Protein AF-A0A4W5JSW8-F1 (afdb_monomer_lite)

Sequence (97 aa):
FKCLSVALLGIDLLSALVTRLQDRFRNHVGTVLPSLIDRLGDSKDQVRDQDQILLLKIMEQAATPQYVWDRMLGGFKHKNNRTREGVCLCLISTLNM

Radius of gyration: 12.54 Å; chains: 1; bounding box: 27×30×27 Å

Secondary structure (DSSP, 8-state):
-HHHHHHHHHHHHHHHHHHHHGGGGHHHHHHHHHHHHHHTT-SSHHHHHHHHHHHHHHHHHTS-HHHHHHHHGGGGG-SSHHHHHHHHHHHHHHHT-

Structure (mmCIF, N/CA/C/O backbone):
data_AF-A0A4W5JSW8-F1
#
_entry.id   AF-A0A4W5JSW8-F1
#
loop_
_atom_site.group_PDB
_atom_site.id
_atom_site.type_symbol
_atom_site.label_atom_id
_atom_site.label_alt_id
_atom_site.label_comp_id
_atom_site.label_asym_id
_atom_site.label_entity_id
_atom_site.label_seq_id
_atom_site.pdbx_PDB_ins_code
_atom_site.Cartn_x
_atom_site.Cartn_y
_atom_site.Cartn_z
_atom_site.occupancy
_atom_site.B_iso_or_equiv
_atom_site.auth_seq_id
_atom_site.auth_comp_id
_atom_site.auth_asym_id
_atom_site.auth_atom_id
_atom_site.pdbx_PDB_model_num
ATOM 1 N N . PHE A 1 1 ? 9.252 17.193 -13.577 1.00 55.84 1 PHE A N 1
ATOM 2 C CA . PHE A 1 1 ? 8.820 18.015 -12.429 1.00 55.84 1 PHE A CA 1
ATOM 3 C C . PHE A 1 1 ? 7.301 18.050 -12.260 1.00 55.84 1 PHE A C 1
ATOM 5 O O . PHE A 1 1 ? 6.844 17.591 -11.228 1.00 55.84 1 PHE A O 1
ATOM 12 N N . LYS A 1 2 ? 6.498 18.449 -13.261 1.00 62.31 2 LYS A N 1
ATOM 13 C CA . LYS A 1 2 ? 5.026 18.578 -13.118 1.00 62.31 2 LYS A CA 1
ATOM 14 C C . LYS A 1 2 ? 4.273 17.288 -12.713 1.00 62.31 2 LYS A C 1
ATOM 16 O O . LYS A 1 2 ? 3.358 17.357 -11.909 1.00 62.31 2 LYS A O 1
ATOM 21 N N . CYS A 1 3 ? 4.686 16.116 -13.210 1.00 70.62 3 CYS A N 1
ATOM 22 C CA . CYS A 1 3 ? 4.040 14.830 -12.883 1.00 70.62 3 CYS A CA 1
ATOM 23 C C . CYS A 1 3 ? 4.325 14.344 -11.444 1.00 70.62 3 CYS A C 1
ATOM 25 O O . CYS A 1 3 ? 3.454 13.763 -10.808 1.00 70.62 3 CYS A O 1
ATOM 27 N N . LEU A 1 4 ? 5.516 14.644 -10.904 1.00 76.12 4 LEU A N 1
ATOM 28 C CA . LEU A 1 4 ? 5.889 14.279 -9.530 1.00 76.12 4 LEU A CA 1
ATOM 29 C C . LEU A 1 4 ? 4.978 14.979 -8.515 1.00 76.12 4 LEU A C 1
ATOM 31 O O . LEU A 1 4 ? 4.449 14.336 -7.619 1.00 76.12 4 LEU A O 1
ATOM 35 N N . SER A 1 5 ? 4.748 16.281 -8.702 1.00 78.31 5 SER A N 1
ATOM 36 C CA . SER A 1 5 ? 3.860 17.058 -7.836 1.00 78.31 5 SER A CA 1
ATOM 37 C C . SER A 1 5 ? 2.428 16.518 -7.845 1.00 78.31 5 SER A C 1
ATOM 39 O O . SER A 1 5 ? 1.811 16.437 -6.794 1.00 78.31 5 SER A O 1
ATOM 41 N N . VAL A 1 6 ? 1.910 16.099 -9.006 1.00 83.56 6 VAL A N 1
ATOM 42 C CA . VAL A 1 6 ? 0.557 15.522 -9.106 1.00 83.56 6 VAL A CA 1
ATOM 43 C C . VAL A 1 6 ? 0.464 14.178 -8.379 1.00 83.56 6 VAL A C 1
ATOM 45 O O . VAL A 1 6 ? -0.504 13.952 -7.659 1.00 83.56 6 VAL A O 1
ATOM 48 N N . ALA A 1 7 ? 1.465 13.304 -8.529 1.00 85.94 7 ALA A N 1
ATOM 49 C CA . ALA A 1 7 ? 1.487 12.012 -7.844 1.00 85.94 7 ALA A CA 1
ATOM 50 C C . ALA A 1 7 ? 1.508 12.174 -6.315 1.00 85.94 7 ALA A C 1
ATOM 52 O O . ALA A 1 7 ? 0.719 11.538 -5.621 1.00 85.94 7 ALA A O 1
ATOM 53 N N . LEU A 1 8 ? 2.360 13.068 -5.805 1.00 91.69 8 LEU A N 1
ATOM 54 C CA . LEU A 1 8 ? 2.466 13.332 -4.369 1.00 91.69 8 LEU A CA 1
ATOM 55 C C . LEU A 1 8 ? 1.185 13.954 -3.804 1.00 91.69 8 LEU A C 1
ATOM 57 O O . LEU A 1 8 ? 0.694 13.487 -2.785 1.00 91.69 8 LEU A O 1
ATOM 61 N N . LEU A 1 9 ? 0.571 14.906 -4.513 1.00 94.06 9 LEU A N 1
ATOM 62 C CA . LEU A 1 9 ? -0.723 15.470 -4.112 1.00 94.06 9 LEU A CA 1
ATOM 63 C C . LEU A 1 9 ? -1.827 14.404 -4.032 1.00 94.06 9 LEU A C 1
ATOM 65 O O . LEU A 1 9 ? -2.683 14.469 -3.152 1.00 94.06 9 LEU A O 1
ATOM 69 N N . GLY A 1 10 ? -1.816 13.422 -4.938 1.00 94.31 10 GLY A N 1
ATOM 70 C CA . GLY A 1 10 ? -2.743 12.291 -4.887 1.00 94.31 10 GLY A CA 1
ATOM 71 C C . GLY A 1 10 ? -2.553 11.429 -3.637 1.00 94.31 10 GLY A C 1
ATOM 72 O O . GLY A 1 10 ? -3.533 11.081 -2.978 1.00 94.31 10 GLY A O 1
ATOM 73 N N . ILE A 1 11 ? -1.299 11.130 -3.284 1.00 96.25 11 ILE A N 1
ATOM 74 C CA . ILE A 1 11 ? -0.947 10.386 -2.065 1.00 96.25 11 ILE A CA 1
ATOM 75 C C . ILE A 1 11 ? -1.348 11.181 -0.813 1.00 96.25 11 ILE A C 1
ATOM 77 O O . ILE A 1 11 ? -1.983 10.624 0.082 1.00 96.25 11 ILE A O 1
ATOM 81 N N . ASP A 1 12 ? -1.069 12.485 -0.770 1.00 96.25 12 ASP A N 1
ATOM 82 C CA . ASP A 1 12 ? -1.433 13.361 0.350 1.00 96.25 12 ASP A CA 1
ATOM 83 C C . ASP A 1 12 ? -2.952 13.437 0.549 1.00 96.25 12 ASP A C 1
ATOM 85 O O . ASP A 1 12 ? -3.445 13.368 1.679 1.00 96.25 12 ASP A O 1
ATOM 89 N N . LEU A 1 13 ? -3.719 13.519 -0.543 1.00 97.31 13 LEU A N 1
ATOM 90 C CA . LEU A 1 13 ? -5.179 13.507 -0.485 1.00 97.31 13 LEU A CA 1
ATOM 91 C C . LEU A 1 13 ? -5.706 12.173 0.057 1.00 97.31 13 LEU A C 1
ATOM 93 O O . LEU A 1 13 ? -6.570 12.174 0.935 1.00 97.31 13 LEU A O 1
ATOM 97 N N . LEU A 1 14 ? -5.188 11.041 -0.430 1.00 97.62 14 LEU A N 1
ATOM 98 C CA . LEU A 1 14 ? -5.557 9.724 0.095 1.00 97.62 14 LEU A CA 1
ATOM 99 C C . LEU A 1 14 ? -5.196 9.597 1.579 1.00 97.62 14 LEU A C 1
ATOM 101 O O . LEU A 1 14 ? -6.019 9.138 2.366 1.00 97.62 14 LEU A O 1
ATOM 105 N N . SER A 1 15 ? -4.020 10.077 1.981 1.00 97.94 15 SER A N 1
ATOM 106 C CA . SER A 1 15 ? -3.573 10.127 3.377 1.00 97.94 15 SER A CA 1
ATOM 107 C C . SER A 1 15 ? -4.532 10.936 4.254 1.00 97.94 15 SER A C 1
ATOM 109 O O . SER A 1 15 ? -4.934 10.479 5.327 1.00 97.94 15 SER A O 1
ATOM 111 N N . ALA A 1 16 ? -4.977 12.103 3.778 1.00 98.12 16 ALA A N 1
ATOM 112 C CA . ALA A 1 16 ? -5.976 12.913 4.465 1.00 98.12 16 ALA A CA 1
ATOM 113 C C . ALA A 1 16 ? -7.337 12.203 4.556 1.00 98.12 16 ALA A C 1
ATOM 115 O O . ALA A 1 16 ? -7.981 12.252 5.605 1.00 98.12 16 ALA A O 1
ATOM 116 N N . LEU A 1 17 ? -7.774 11.516 3.495 1.00 98.19 17 LEU A N 1
ATOM 117 C CA . LEU A 1 17 ? -9.021 10.745 3.490 1.00 98.19 17 LEU A CA 1
ATOM 118 C C . LEU A 1 17 ? -8.978 9.580 4.480 1.00 98.19 17 LEU A C 1
ATOM 120 O O . LEU A 1 17 ? -9.939 9.411 5.227 1.00 98.19 17 LEU A O 1
ATOM 124 N N . VAL A 1 18 ? -7.874 8.830 4.537 1.00 98.38 18 VAL A N 1
ATOM 125 C CA . VAL A 1 18 ? -7.659 7.768 5.534 1.00 98.38 18 VAL A CA 1
ATOM 126 C C . VAL A 1 18 ? -7.795 8.345 6.940 1.00 98.38 18 VAL A C 1
ATOM 128 O O . VAL A 1 18 ? -8.606 7.862 7.724 1.00 98.38 18 VAL A O 1
ATOM 131 N N . THR A 1 19 ? -7.111 9.456 7.228 1.00 98.06 19 THR A N 1
ATOM 132 C CA . THR A 1 19 ? -7.192 10.104 8.543 1.00 98.06 19 THR A CA 1
ATOM 133 C C . THR A 1 19 ? -8.597 10.636 8.866 1.00 98.06 19 THR A C 1
ATOM 135 O O . THR A 1 19 ? -9.015 10.606 10.020 1.00 98.06 19 THR A O 1
ATOM 138 N N . ARG A 1 20 ? -9.370 11.112 7.885 1.00 98.19 20 ARG A N 1
ATOM 139 C CA . ARG A 1 20 ? -10.720 11.662 8.125 1.00 98.19 20 ARG A CA 1
ATOM 140 C C . ARG A 1 20 ? -11.809 10.594 8.214 1.00 98.19 20 ARG A C 1
ATOM 142 O O . ARG A 1 20 ? -12.798 10.786 8.923 1.00 98.19 20 ARG A O 1
ATOM 149 N N . LEU A 1 21 ? -11.671 9.508 7.461 1.00 98.06 21 LEU A N 1
ATOM 150 C CA . LEU A 1 21 ? -12.677 8.453 7.365 1.00 98.06 21 LEU A CA 1
ATOM 151 C C . LEU A 1 21 ? -12.414 7.294 8.332 1.00 98.06 21 LEU A C 1
ATOM 153 O O . LEU A 1 21 ? -13.389 6.655 8.731 1.00 98.06 21 LEU A O 1
ATOM 157 N N . GLN A 1 22 ? -11.158 7.067 8.735 1.00 96.44 22 GLN A N 1
ATOM 158 C CA . GLN A 1 22 ? -10.743 5.975 9.626 1.00 96.44 22 GLN A CA 1
ATOM 159 C C . GLN A 1 22 ? -11.311 4.636 9.116 1.00 96.44 22 GLN A C 1
ATOM 161 O O . GLN A 1 22 ? -11.234 4.362 7.916 1.00 96.44 22 GLN A O 1
ATOM 166 N N . ASP A 1 23 ? -11.990 3.856 9.962 1.00 95.50 23 ASP A N 1
ATOM 167 C CA . ASP A 1 23 ? -12.640 2.587 9.601 1.00 95.50 23 ASP A CA 1
ATOM 168 C C . ASP A 1 23 ? -13.580 2.678 8.387 1.00 95.50 23 ASP A C 1
ATOM 170 O O . ASP A 1 23 ? -13.733 1.713 7.635 1.00 95.50 23 ASP A O 1
ATOM 174 N N . ARG A 1 24 ? -14.197 3.843 8.124 1.00 97.56 24 ARG A N 1
ATOM 175 C CA . ARG A 1 24 ? -15.062 4.023 6.940 1.00 97.56 24 ARG A CA 1
ATOM 176 C C . ARG A 1 24 ? -14.272 3.979 5.629 1.00 97.56 24 ARG A C 1
ATOM 178 O O . ARG A 1 24 ? -14.849 3.721 4.571 1.00 97.56 24 ARG A O 1
ATOM 185 N N . PHE A 1 25 ? -12.959 4.203 5.673 1.00 98.06 25 PHE A N 1
ATOM 186 C CA . PHE A 1 25 ? -12.089 4.063 4.509 1.00 98.06 25 PHE A CA 1
ATOM 187 C C . PHE A 1 25 ? -11.903 2.596 4.096 1.00 98.06 25 PHE A C 1
ATOM 189 O O . PHE A 1 25 ? -11.645 2.340 2.921 1.00 98.06 25 PHE A O 1
ATOM 196 N N . ARG A 1 26 ? -12.117 1.620 4.994 1.00 96.75 26 ARG A N 1
ATOM 197 C CA . ARG A 1 26 ? -11.948 0.177 4.723 1.00 96.75 26 ARG A CA 1
ATOM 198 C C . ARG A 1 26 ? -12.634 -0.298 3.439 1.00 96.75 26 ARG A C 1
ATOM 200 O O . ARG A 1 26 ? -12.081 -1.124 2.711 1.00 96.75 26 ARG A O 1
ATOM 207 N N . ASN A 1 27 ? -13.810 0.256 3.144 1.00 95.62 27 ASN A N 1
ATOM 208 C CA . ASN A 1 27 ? -14.608 -0.072 1.958 1.00 95.62 27 ASN A CA 1
ATOM 209 C C . ASN A 1 27 ? -13.941 0.352 0.637 1.00 95.62 27 ASN A C 1
ATOM 211 O O . ASN A 1 27 ? -14.253 -0.198 -0.413 1.00 95.62 27 ASN A O 1
ATOM 215 N N . HIS A 1 28 ? -13.007 1.30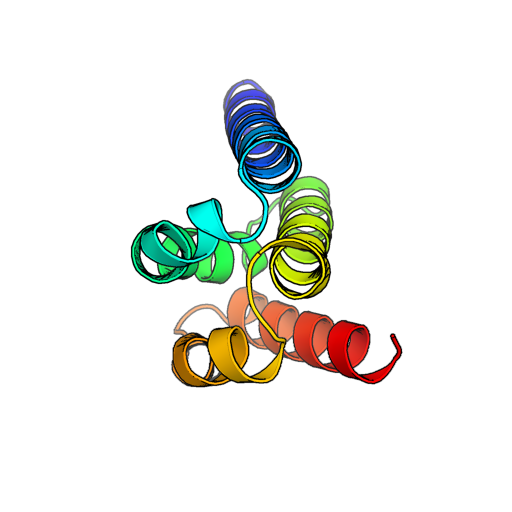2 0.688 1.00 96.56 28 HIS A N 1
ATOM 216 C CA . HIS A 1 28 ? -12.294 1.846 -0.467 1.00 96.56 28 HIS A CA 1
ATOM 217 C C . HIS A 1 28 ? -10.905 1.226 -0.653 1.00 96.56 28 HIS A C 1
ATOM 219 O O . HIS A 1 28 ? -10.310 1.390 -1.718 1.00 96.56 28 HIS A O 1
ATOM 225 N N . VAL A 1 29 ? -10.399 0.485 0.344 1.00 96.75 29 VAL A N 1
ATOM 226 C CA . VAL A 1 29 ? -9.061 -0.131 0.309 1.00 96.75 29 VAL A CA 1
ATOM 227 C C . VAL A 1 29 ? -8.886 -0.979 -0.947 1.00 96.75 29 VAL A C 1
ATOM 229 O O . VAL A 1 29 ? -7.919 -0.788 -1.670 1.00 96.75 29 VAL A O 1
ATOM 232 N N . GLY A 1 30 ? -9.845 -1.855 -1.267 1.00 95.38 30 GLY A N 1
ATOM 233 C CA . GLY A 1 30 ? -9.757 -2.717 -2.452 1.00 95.38 30 GLY A CA 1
ATOM 234 C C . GLY A 1 30 ? -9.642 -1.952 -3.777 1.00 95.38 30 GLY A C 1
ATOM 235 O O . GLY A 1 30 ? -9.013 -2.445 -4.707 1.00 95.38 30 GLY A O 1
ATOM 236 N N . THR A 1 31 ? -10.196 -0.740 -3.846 1.00 96.00 31 THR A N 1
ATOM 237 C CA . THR A 1 31 ? -10.163 0.109 -5.043 1.00 96.00 31 THR A CA 1
ATOM 238 C C . THR A 1 31 ? -8.818 0.805 -5.214 1.00 96.00 31 THR A C 1
ATOM 240 O O . THR A 1 31 ? -8.323 0.911 -6.332 1.00 96.00 31 THR A O 1
ATOM 243 N N . VAL A 1 32 ? -8.217 1.288 -4.123 1.00 96.81 32 VAL A N 1
ATOM 244 C CA . VAL A 1 32 ? -6.964 2.061 -4.187 1.00 96.81 32 VAL A CA 1
ATOM 245 C C . VAL A 1 32 ? -5.721 1.173 -4.194 1.00 96.81 32 VAL A C 1
ATOM 247 O O . VAL A 1 32 ? -4.696 1.551 -4.757 1.00 96.81 32 VAL A O 1
ATOM 250 N N . LEU A 1 33 ? -5.808 -0.021 -3.603 1.00 96.62 33 LEU A N 1
ATOM 251 C CA . LEU A 1 33 ? -4.656 -0.880 -3.343 1.00 96.62 33 LEU A CA 1
ATOM 252 C C . LEU A 1 33 ? -3.849 -1.270 -4.593 1.00 96.62 33 LEU A C 1
ATOM 254 O O . LEU A 1 33 ? -2.624 -1.203 -4.510 1.00 96.62 33 LEU A O 1
ATOM 258 N N . PRO A 1 34 ? -4.451 -1.617 -5.753 1.00 96.75 34 PRO A N 1
ATOM 259 C CA . PRO A 1 34 ? -3.671 -1.932 -6.952 1.00 96.75 34 PRO A CA 1
ATOM 260 C C . PRO A 1 34 ? -2.774 -0.770 -7.394 1.00 96.75 34 PRO A C 1
ATOM 262 O O . PRO A 1 34 ? -1.616 -0.978 -7.748 1.00 96.75 34 PRO A O 1
ATOM 265 N N . SER A 1 35 ? -3.283 0.463 -7.316 1.00 96.50 35 SER A N 1
ATOM 266 C CA . SER A 1 35 ? -2.518 1.655 -7.684 1.00 96.50 35 SER A CA 1
ATOM 267 C C . SER A 1 35 ? -1.382 1.943 -6.704 1.00 96.50 35 SER A C 1
ATOM 269 O O . SER A 1 35 ? -0.301 2.313 -7.155 1.00 96.50 35 SER A O 1
ATOM 271 N N . LEU A 1 36 ? -1.595 1.736 -5.400 1.00 97.81 36 LEU A N 1
ATOM 272 C CA . LEU A 1 36 ? -0.535 1.866 -4.391 1.00 97.81 36 LEU A CA 1
ATOM 273 C C . LEU A 1 36 ? 0.560 0.807 -4.620 1.00 97.81 36 LEU A C 1
ATOM 275 O O . LEU A 1 36 ? 1.734 1.133 -4.748 1.00 97.81 36 LEU A O 1
ATOM 279 N N . ILE A 1 37 ? 0.189 -0.459 -4.855 1.00 98.06 37 ILE A N 1
ATOM 280 C CA . ILE A 1 37 ? 1.163 -1.513 -5.203 1.00 98.06 37 ILE A CA 1
ATOM 281 C C . ILE A 1 37 ? 1.999 -1.113 -6.432 1.00 98.06 37 ILE A C 1
ATOM 283 O O . ILE A 1 37 ? 3.218 -1.284 -6.434 1.00 98.06 37 ILE A O 1
ATOM 287 N N . ASP A 1 38 ? 1.390 -0.535 -7.468 1.00 97.12 38 ASP A N 1
ATOM 288 C CA . ASP A 1 38 ? 2.139 -0.037 -8.626 1.00 97.12 38 ASP A CA 1
ATOM 289 C C . ASP A 1 38 ? 3.106 1.106 -8.264 1.00 97.12 38 ASP A C 1
ATOM 291 O O . ASP A 1 38 ? 4.203 1.187 -8.831 1.00 97.12 38 ASP A O 1
ATOM 295 N N . ARG A 1 39 ? 2.725 1.994 -7.335 1.00 97.56 39 ARG A N 1
ATOM 296 C CA . ARG A 1 39 ? 3.545 3.130 -6.876 1.00 97.56 39 ARG A CA 1
ATOM 297 C C . ARG A 1 39 ? 4.737 2.723 -6.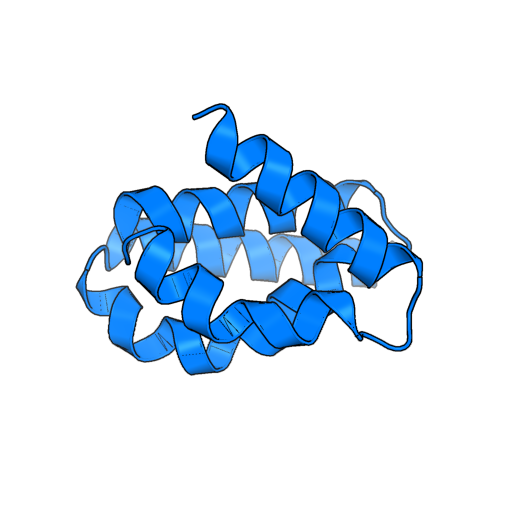018 1.00 97.56 39 ARG A C 1
ATOM 299 O O . ARG A 1 39 ? 5.766 3.388 -6.124 1.00 97.56 39 ARG A O 1
ATOM 306 N N . LEU A 1 40 ? 4.701 1.582 -5.331 1.00 97.94 40 LEU A N 1
ATOM 307 C CA . LEU A 1 40 ? 5.897 0.991 -4.709 1.00 97.94 40 LEU A CA 1
ATOM 308 C C . LEU A 1 40 ? 7.036 0.729 -5.711 1.00 97.94 40 LEU A C 1
ATOM 310 O O . LEU A 1 40 ? 8.190 0.595 -5.318 1.00 97.94 40 LEU A O 1
ATOM 314 N N . GLY A 1 41 ? 6.738 0.653 -7.012 1.00 97.25 41 GLY A N 1
ATOM 315 C CA . GLY A 1 41 ? 7.732 0.514 -8.076 1.00 97.25 41 GLY A CA 1
ATOM 316 C C . GLY A 1 41 ? 8.033 1.792 -8.860 1.00 97.25 41 GLY A C 1
ATOM 317 O O . GLY A 1 41 ? 8.644 1.681 -9.930 1.00 97.25 41 GLY A O 1
ATOM 318 N N . ASP A 1 42 ? 7.586 2.967 -8.396 1.00 97.31 42 ASP A N 1
ATOM 319 C CA . ASP A 1 42 ? 7.763 4.238 -9.108 1.00 97.31 42 ASP A CA 1
ATOM 320 C C . ASP A 1 42 ? 9.252 4.585 -9.288 1.00 97.31 42 ASP A C 1
ATOM 322 O O . ASP A 1 42 ? 10.109 4.286 -8.457 1.00 97.31 42 ASP A O 1
ATOM 326 N N . SER A 1 43 ? 9.580 5.243 -10.397 1.00 94.81 43 SER A N 1
ATOM 327 C CA . SER A 1 43 ? 10.935 5.719 -10.700 1.00 94.81 43 SER A CA 1
ATOM 328 C C . SER A 1 43 ? 11.452 6.794 -9.738 1.00 94.81 43 SER A C 1
ATOM 330 O O . SER A 1 43 ? 12.646 7.087 -9.741 1.00 94.81 43 SER A O 1
ATOM 332 N N . LYS A 1 44 ? 10.562 7.418 -8.962 1.00 94.56 44 LYS A N 1
ATOM 333 C CA . LYS A 1 44 ? 10.878 8.492 -8.022 1.00 94.56 44 LYS A CA 1
ATOM 334 C C . LYS A 1 44 ? 10.827 7.968 -6.595 1.00 94.56 44 LYS A C 1
ATOM 336 O O . LYS A 1 44 ? 9.764 7.587 -6.122 1.00 94.56 44 LYS A O 1
ATOM 341 N N . ASP A 1 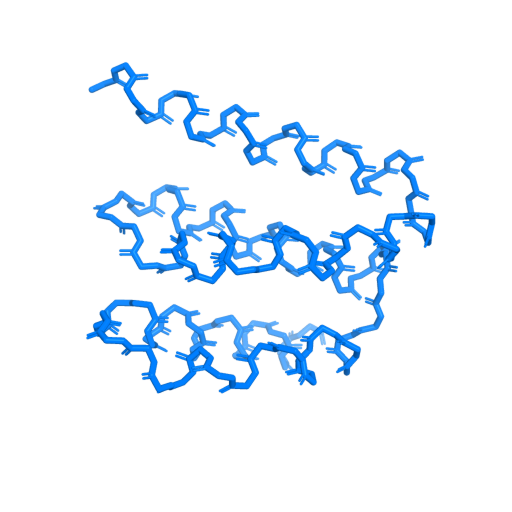45 ? 11.964 8.018 -5.914 1.00 94.94 45 ASP A N 1
ATOM 342 C CA . ASP A 1 45 ? 12.137 7.522 -4.543 1.00 94.94 45 ASP A CA 1
ATOM 343 C C . ASP A 1 45 ? 11.119 8.154 -3.593 1.00 94.94 45 ASP A C 1
ATOM 345 O O . ASP A 1 45 ? 10.371 7.447 -2.931 1.00 94.94 45 ASP A O 1
ATOM 349 N N . GLN A 1 46 ? 10.948 9.474 -3.691 1.00 95.62 46 GLN A N 1
ATOM 350 C CA . GLN A 1 46 ? 9.961 10.217 -2.910 1.00 95.62 46 GLN A CA 1
ATOM 351 C C . GLN A 1 46 ? 8.520 9.697 -3.071 1.00 95.62 46 GLN A C 1
ATOM 353 O O . GLN A 1 46 ? 7.750 9.748 -2.118 1.00 95.62 46 GLN A O 1
ATOM 358 N N . VAL A 1 47 ? 8.133 9.210 -4.258 1.00 96.75 47 VAL A N 1
ATOM 359 C CA . VAL A 1 47 ? 6.796 8.625 -4.462 1.00 96.75 47 VAL A CA 1
ATOM 360 C C . VAL A 1 47 ? 6.703 7.277 -3.758 1.00 96.75 47 VAL A C 1
ATOM 362 O O . VAL A 1 47 ? 5.708 7.029 -3.089 1.00 96.75 47 VAL A O 1
ATOM 365 N N . ARG A 1 48 ? 7.739 6.436 -3.863 1.00 97.00 48 ARG A N 1
ATOM 366 C CA . ARG A 1 48 ? 7.776 5.118 -3.212 1.00 97.00 48 ARG A CA 1
ATOM 367 C C . ARG A 1 48 ? 7.725 5.236 -1.689 1.00 97.00 48 ARG A C 1
ATOM 369 O O . ARG A 1 48 ? 6.964 4.516 -1.052 1.00 97.00 48 ARG A O 1
ATOM 376 N N . ASP A 1 49 ? 8.492 6.166 -1.127 1.00 97.00 49 ASP A N 1
ATOM 377 C CA . ASP A 1 49 ? 8.578 6.365 0.321 1.00 97.00 49 ASP A CA 1
ATOM 378 C C . ASP A 1 49 ? 7.238 6.854 0.891 1.00 97.00 49 ASP A C 1
ATOM 380 O O . ASP A 1 49 ? 6.738 6.308 1.874 1.00 97.00 49 ASP A O 1
ATOM 384 N N . GLN A 1 50 ? 6.609 7.842 0.243 1.00 97.88 50 GLN A N 1
ATOM 385 C CA . GLN A 1 50 ? 5.305 8.356 0.678 1.00 97.88 50 GLN A CA 1
ATOM 386 C C . GLN A 1 50 ? 4.178 7.337 0.488 1.00 97.88 50 GLN A C 1
ATOM 388 O O . GLN A 1 50 ? 3.277 7.249 1.321 1.00 97.88 50 GLN A O 1
ATOM 393 N N . ASP A 1 51 ? 4.237 6.538 -0.576 1.00 97.94 51 ASP A N 1
ATOM 394 C CA . ASP A 1 51 ? 3.278 5.464 -0.819 1.00 97.94 51 ASP A CA 1
ATOM 395 C C . ASP A 1 51 ? 3.371 4.359 0.248 1.00 97.94 51 ASP A C 1
ATOM 397 O O . ASP A 1 51 ? 2.349 3.942 0.797 1.00 97.94 51 ASP A O 1
ATOM 401 N N . GLN A 1 52 ? 4.588 3.956 0.641 1.00 98.25 52 GLN A N 1
ATOM 402 C CA . GLN A 1 52 ? 4.784 3.007 1.741 1.00 98.25 52 GLN A CA 1
ATOM 403 C C . GLN A 1 52 ? 4.252 3.563 3.071 1.00 98.25 52 GLN A C 1
ATOM 405 O O . GLN A 1 52 ? 3.552 2.852 3.792 1.00 98.25 52 GLN A O 1
ATOM 410 N N . ILE A 1 53 ? 4.519 4.836 3.380 1.00 98.25 53 ILE A N 1
ATOM 411 C CA . ILE A 1 53 ? 3.975 5.499 4.578 1.00 98.25 53 ILE A CA 1
ATOM 412 C C . ILE A 1 53 ? 2.439 5.483 4.560 1.00 98.25 53 ILE A C 1
ATOM 414 O O . ILE A 1 53 ? 1.809 5.200 5.582 1.00 98.25 53 ILE A O 1
ATOM 418 N N . LEU A 1 54 ? 1.818 5.750 3.408 1.00 98.50 54 LEU A N 1
ATOM 419 C CA . LEU A 1 54 ? 0.365 5.696 3.259 1.00 98.50 54 LEU A CA 1
ATOM 420 C C . LEU A 1 54 ? -0.184 4.278 3.472 1.00 98.50 54 LEU A C 1
ATOM 422 O O . LEU A 1 54 ? -1.191 4.121 4.163 1.00 98.50 54 LEU A O 1
ATOM 426 N N . LEU A 1 55 ? 0.464 3.249 2.922 1.00 98.31 55 LEU A N 1
ATOM 427 C CA . LEU A 1 55 ? 0.064 1.853 3.127 1.00 98.31 55 LEU A CA 1
ATOM 428 C C . LEU A 1 55 ? 0.083 1.470 4.611 1.00 98.31 55 LEU A C 1
ATOM 430 O O . LEU A 1 55 ? -0.900 0.918 5.104 1.00 98.31 55 LEU A O 1
ATOM 434 N N . LEU A 1 56 ? 1.146 1.827 5.336 1.00 98.31 56 LEU A N 1
ATOM 435 C CA . LEU A 1 56 ? 1.240 1.590 6.779 1.00 98.31 56 LEU A CA 1
ATOM 436 C C . LEU A 1 56 ? 0.158 2.361 7.549 1.00 98.31 56 LEU A C 1
ATOM 438 O O . LEU A 1 56 ? -0.495 1.798 8.422 1.00 98.31 56 LEU A O 1
ATOM 442 N N . LYS A 1 57 ? -0.124 3.612 7.168 1.00 98.19 57 LYS A N 1
ATOM 443 C CA . LYS A 1 57 ? -1.218 4.394 7.761 1.00 98.19 57 LYS A CA 1
ATOM 444 C C . LYS A 1 57 ? -2.588 3.746 7.536 1.00 98.19 57 LYS A C 1
ATOM 446 O O . LYS A 1 57 ? -3.423 3.754 8.436 1.00 98.19 57 LYS A O 1
ATOM 451 N N . ILE A 1 58 ? -2.850 3.193 6.349 1.00 98.25 58 ILE A N 1
ATOM 452 C CA . ILE A 1 58 ? -4.093 2.451 6.080 1.00 98.25 58 ILE A CA 1
ATOM 453 C C . ILE A 1 58 ? -4.202 1.253 7.031 1.00 98.25 58 ILE A C 1
ATOM 455 O O . ILE A 1 58 ? -5.286 1.015 7.567 1.00 98.25 58 ILE A O 1
ATOM 459 N N . MET A 1 59 ? -3.092 0.539 7.247 1.00 97.88 59 MET A N 1
ATOM 460 C CA . MET A 1 59 ? -3.017 -0.609 8.157 1.00 97.88 59 MET A CA 1
ATOM 461 C C . MET A 1 59 ? -3.224 -0.234 9.638 1.00 97.88 59 MET A C 1
ATOM 463 O O . MET A 1 59 ? -3.663 -1.056 10.439 1.00 97.88 59 MET A O 1
ATOM 467 N N . GLU A 1 60 ? -2.895 1.002 10.007 1.00 96.69 60 GLU A N 1
ATOM 468 C CA . GLU A 1 60 ? -3.049 1.523 11.366 1.00 96.69 60 GLU A CA 1
ATOM 469 C C . GLU A 1 60 ? -4.457 2.092 11.619 1.00 96.69 60 GLU A C 1
ATOM 471 O O . GLU A 1 60 ? -5.050 1.842 12.664 1.00 96.69 60 GLU A O 1
ATOM 476 N N . GLN A 1 61 ? -5.007 2.857 10.668 1.00 97.56 61 GLN A N 1
ATOM 477 C CA . GLN A 1 61 ? -6.174 3.727 10.905 1.00 97.56 61 GLN A CA 1
ATOM 478 C C . GLN A 1 61 ? -7.465 3.278 10.210 1.00 97.56 61 GLN A C 1
ATOM 480 O O . GLN A 1 61 ? -8.540 3.780 10.536 1.00 97.56 61 GLN A O 1
ATOM 485 N N . ALA A 1 62 ? -7.389 2.401 9.205 1.00 97.69 62 ALA A N 1
ATOM 486 C CA . ALA A 1 62 ? -8.545 2.072 8.364 1.00 97.69 62 ALA A CA 1
ATOM 487 C C . ALA A 1 62 ? -8.839 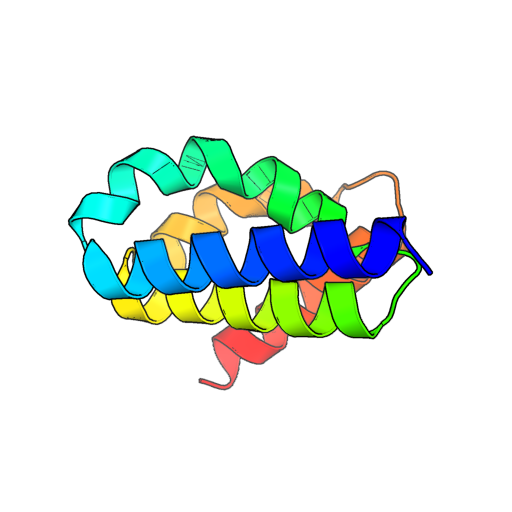0.575 8.244 1.00 97.69 62 ALA A C 1
ATOM 489 O O . ALA A 1 62 ? -9.991 0.188 8.043 1.00 97.69 62 ALA A O 1
ATOM 490 N N . ALA A 1 63 ? -7.825 -0.282 8.294 1.00 97.50 63 ALA A N 1
ATOM 491 C CA . ALA A 1 63 ? -7.990 -1.726 8.212 1.00 97.50 63 ALA A CA 1
ATOM 492 C C . ALA A 1 63 ? -6.800 -2.422 8.859 1.00 97.50 63 ALA A C 1
ATOM 494 O O . ALA A 1 63 ? -5.708 -1.900 8.790 1.00 97.50 63 ALA A O 1
ATOM 495 N N . THR A 1 64 ? -6.966 -3.619 9.416 1.00 96.94 64 THR A N 1
ATOM 496 C CA . THR A 1 64 ? -5.834 -4.334 10.025 1.00 96.94 64 THR A CA 1
ATOM 497 C C . THR A 1 64 ? -4.759 -4.705 8.991 1.00 96.94 64 THR A C 1
ATOM 499 O O . THR A 1 64 ? -5.098 -4.934 7.821 1.00 96.94 64 THR A O 1
ATOM 502 N N . PRO A 1 65 ? -3.485 -4.876 9.402 1.00 97.69 65 PRO A N 1
ATOM 503 C CA . PRO A 1 65 ? -2.431 -5.367 8.515 1.00 97.69 65 PRO A CA 1
ATOM 504 C C . PRO A 1 65 ? -2.830 -6.642 7.766 1.00 97.69 65 PRO A C 1
ATOM 506 O O . PRO A 1 65 ? -2.666 -6.712 6.551 1.00 97.69 65 PRO A O 1
ATOM 509 N N . GLN A 1 66 ? -3.449 -7.610 8.455 1.00 97.19 66 GLN A N 1
ATOM 510 C CA . GLN A 1 66 ? -3.933 -8.854 7.844 1.00 97.19 66 GLN A CA 1
ATOM 511 C C . GLN A 1 66 ? -4.906 -8.590 6.685 1.00 97.19 66 GLN A C 1
ATOM 513 O O . GLN A 1 66 ? -4.734 -9.133 5.598 1.00 97.19 66 GLN A O 1
ATOM 518 N N . TYR A 1 67 ? -5.895 -7.710 6.886 1.00 97.31 67 TYR A N 1
ATOM 519 C CA . TYR A 1 67 ? -6.890 -7.392 5.860 1.00 97.31 67 TYR A CA 1
ATOM 520 C C . TYR A 1 67 ? -6.252 -6.806 4.594 1.00 97.31 67 TYR A C 1
ATOM 522 O O . TYR A 1 67 ? -6.693 -7.098 3.477 1.00 97.31 67 TYR A O 1
ATOM 530 N N . VAL A 1 68 ? -5.237 -5.958 4.759 1.00 98.00 68 VAL A N 1
ATOM 531 C CA . VAL A 1 68 ? -4.516 -5.353 3.636 1.00 98.00 68 VAL A CA 1
ATOM 532 C C . VAL A 1 68 ? -3.626 -6.398 2.960 1.00 98.00 68 VAL A C 1
ATOM 534 O O . VAL A 1 68 ? -3.700 -6.562 1.740 1.00 98.00 68 VAL A O 1
ATOM 537 N N . TRP A 1 69 ? -2.856 -7.166 3.735 1.00 97.56 69 TRP A N 1
ATOM 538 C CA . TRP A 1 69 ? -1.934 -8.173 3.209 1.00 97.56 69 TRP A CA 1
ATOM 539 C C . TRP A 1 69 ? -2.628 -9.293 2.441 1.00 97.56 69 TRP A C 1
ATOM 541 O O . TRP A 1 69 ? -2.136 -9.641 1.369 1.00 97.56 69 TRP A O 1
ATOM 551 N N . ASP A 1 70 ? -3.810 -9.749 2.872 1.00 96.81 70 ASP A N 1
ATOM 552 C CA . ASP A 1 70 ? -4.638 -10.720 2.133 1.00 96.81 70 ASP A CA 1
ATOM 553 C C . ASP A 1 70 ? -4.895 -10.296 0.674 1.00 96.81 70 ASP A C 1
ATOM 555 O O . ASP A 1 70 ? -5.098 -11.131 -0.207 1.00 96.81 70 ASP A O 1
ATOM 559 N N . ARG A 1 71 ? -4.874 -8.985 0.404 1.00 96.44 71 ARG A N 1
ATOM 560 C CA . ARG A 1 71 ? -5.113 -8.388 -0.918 1.00 96.44 71 ARG A CA 1
ATOM 561 C C . ARG A 1 71 ? -3.827 -7.951 -1.624 1.00 96.44 71 ARG A C 1
ATOM 563 O O . ARG A 1 71 ? -3.847 -7.762 -2.837 1.00 96.44 71 ARG A O 1
ATOM 570 N N . MET A 1 72 ? -2.712 -7.812 -0.903 1.00 95.44 72 MET A N 1
ATOM 571 C CA . MET A 1 72 ? -1.413 -7.416 -1.466 1.00 95.44 72 MET A CA 1
ATOM 572 C C . MET A 1 72 ? -0.529 -8.595 -1.888 1.00 95.44 72 MET A C 1
ATOM 574 O O . MET A 1 72 ? 0.461 -8.364 -2.580 1.00 95.44 72 MET A O 1
ATOM 578 N N . LEU A 1 73 ? -0.868 -9.850 -1.548 1.00 94.44 73 LEU A N 1
ATOM 579 C CA . LEU A 1 73 ? -0.023 -11.023 -1.853 1.00 94.44 73 LEU A CA 1
ATOM 580 C C . LEU A 1 73 ? 0.367 -11.142 -3.339 1.00 94.44 73 LEU A C 1
ATOM 582 O O . LEU A 1 73 ? 1.465 -11.594 -3.664 1.00 94.44 73 LEU A O 1
ATOM 586 N N . GLY A 1 74 ? -0.500 -10.698 -4.256 1.00 94.56 74 GLY A N 1
ATOM 587 C CA . GLY A 1 74 ? -0.200 -10.662 -5.692 1.00 94.56 74 GLY A CA 1
ATOM 588 C C . GLY A 1 74 ? 0.995 -9.767 -6.058 1.00 94.56 74 GLY A C 1
ATOM 589 O O . GLY A 1 74 ? 1.669 -10.025 -7.056 1.00 94.56 74 GLY A O 1
ATOM 590 N N . GLY A 1 75 ? 1.312 -8.766 -5.230 1.00 96.88 75 GLY A N 1
ATOM 591 C CA . GLY A 1 75 ? 2.419 -7.828 -5.425 1.00 96.88 75 GLY A CA 1
ATOM 592 C C . GLY A 1 75 ? 3.796 -8.496 -5.482 1.00 96.88 75 GLY A C 1
ATOM 593 O O . GLY A 1 75 ? 4.649 -8.068 -6.259 1.00 96.88 75 GLY A O 1
ATOM 594 N N . PHE A 1 76 ? 3.995 -9.619 -4.779 1.00 97.81 76 PHE A N 1
ATOM 595 C CA . PHE A 1 76 ? 5.241 -10.399 -4.847 1.00 97.81 76 PHE A CA 1
ATOM 596 C C . PHE A 1 76 ? 5.508 -11.004 -6.232 1.00 97.81 76 PHE A C 1
ATOM 598 O O . PHE A 1 76 ? 6.643 -11.356 -6.544 1.00 97.81 76 PHE A O 1
ATOM 605 N N . LYS A 1 77 ? 4.483 -11.115 -7.085 1.00 97.62 77 LYS A N 1
ATOM 606 C CA . LYS A 1 77 ? 4.587 -11.642 -8.456 1.00 97.62 77 LYS A CA 1
ATOM 607 C C . LYS A 1 77 ? 4.492 -10.544 -9.520 1.00 97.62 77 LYS A C 1
ATOM 609 O O . LYS A 1 77 ? 4.314 -10.844 -10.698 1.00 97.62 77 LYS A O 1
ATOM 614 N N . HIS A 1 78 ? 4.603 -9.271 -9.134 1.00 98.19 78 HIS A N 1
ATOM 615 C CA . HIS A 1 78 ? 4.461 -8.157 -10.067 1.00 98.19 78 HIS A CA 1
ATOM 616 C C . HIS A 1 78 ? 5.565 -8.146 -11.137 1.00 98.19 78 HIS A C 1
ATOM 618 O O . HIS A 1 78 ? 6.719 -8.461 -10.850 1.00 98.19 78 HIS A O 1
ATOM 624 N N . LYS A 1 79 ? 5.251 -7.733 -12.373 1.00 97.31 79 LYS A N 1
ATOM 625 C CA . LYS A 1 79 ? 6.216 -7.712 -13.494 1.00 97.31 79 LYS A CA 1
ATOM 626 C C . LYS A 1 79 ? 7.406 -6.770 -13.264 1.00 97.31 79 LYS A C 1
ATOM 628 O O . LYS A 1 79 ? 8.513 -7.055 -13.708 1.00 97.31 79 LYS A O 1
ATOM 633 N N . ASN A 1 80 ? 7.192 -5.662 -12.554 1.00 97.62 80 ASN A N 1
ATOM 634 C CA . ASN A 1 80 ? 8.238 -4.686 -12.243 1.00 97.62 80 ASN A CA 1
ATOM 635 C C . ASN A 1 80 ? 9.037 -5.131 -11.008 1.00 97.62 80 ASN A C 1
ATOM 637 O O . ASN A 1 8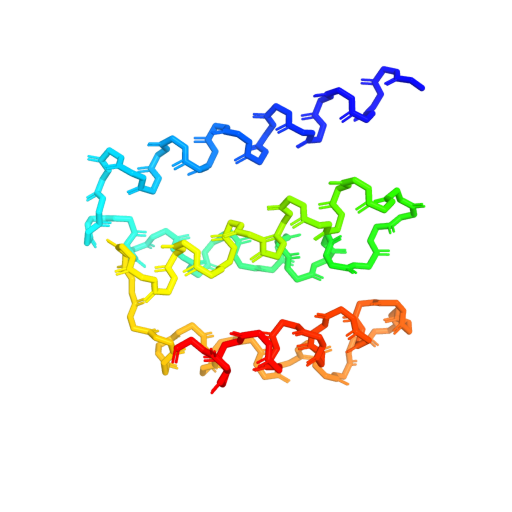0 ? 8.472 -5.249 -9.922 1.00 97.62 80 ASN A O 1
ATOM 641 N N . ASN A 1 81 ? 10.352 -5.318 -11.163 1.00 97.75 81 ASN A N 1
ATOM 642 C CA . ASN A 1 81 ? 11.249 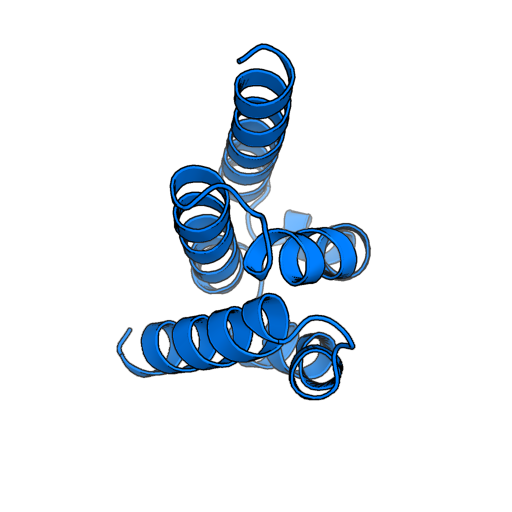-5.730 -10.078 1.00 97.75 81 ASN A CA 1
ATOM 643 C C . ASN A 1 81 ? 11.230 -4.746 -8.900 1.00 97.75 81 ASN A C 1
ATOM 645 O O . ASN A 1 81 ? 11.220 -5.191 -7.758 1.00 97.75 81 ASN A O 1
ATOM 649 N N . ARG A 1 82 ? 11.145 -3.434 -9.173 1.00 97.75 82 ARG A N 1
ATOM 650 C CA . ARG A 1 82 ? 11.094 -2.408 -8.118 1.00 97.75 82 ARG A CA 1
ATOM 651 C C . ARG A 1 82 ? 9.824 -2.506 -7.286 1.00 97.75 82 ARG A C 1
ATOM 653 O O . ARG A 1 82 ? 9.877 -2.333 -6.082 1.00 97.75 82 ARG A O 1
ATOM 660 N N . THR A 1 83 ? 8.693 -2.834 -7.912 1.00 98.44 83 THR A N 1
ATOM 661 C CA . THR A 1 83 ? 7.449 -3.084 -7.172 1.00 98.44 83 THR A CA 1
ATOM 662 C C . THR A 1 83 ? 7.613 -4.273 -6.234 1.00 98.44 83 THR A C 1
ATOM 664 O O . THR A 1 83 ? 7.231 -4.181 -5.077 1.00 98.44 83 THR A O 1
ATOM 667 N N . ARG A 1 84 ? 8.204 -5.381 -6.707 1.00 98.56 84 ARG A N 1
ATOM 668 C CA . ARG A 1 84 ? 8.419 -6.566 -5.861 1.00 98.56 84 ARG A CA 1
ATOM 669 C C . ARG A 1 84 ? 9.312 -6.244 -4.661 1.00 98.56 84 ARG A C 1
ATOM 671 O O . ARG A 1 84 ? 8.983 -6.630 -3.547 1.00 98.56 84 ARG A O 1
ATOM 678 N N . GLU A 1 85 ? 10.393 -5.501 -4.884 1.00 98.19 85 GLU A N 1
ATOM 679 C CA . GLU A 1 85 ? 11.266 -4.994 -3.819 1.00 98.19 85 GLU A CA 1
ATOM 680 C C . GLU A 1 85 ? 10.511 -4.078 -2.847 1.00 98.19 85 GLU A C 1
ATOM 682 O O . GLU A 1 85 ? 10.555 -4.298 -1.640 1.00 98.19 85 GLU A O 1
ATOM 687 N N . GLY A 1 86 ? 9.750 -3.108 -3.359 1.00 98.19 86 GLY A N 1
ATOM 688 C CA . GLY A 1 86 ? 8.944 -2.202 -2.544 1.00 98.19 86 GLY A CA 1
ATOM 689 C C . GLY A 1 86 ? 7.898 -2.926 -1.692 1.00 98.19 86 GLY A C 1
ATOM 690 O O . GLY A 1 86 ? 7.685 -2.550 -0.541 1.00 98.19 86 GLY A O 1
ATOM 691 N N . VAL A 1 87 ? 7.300 -4.012 -2.200 1.00 98.31 87 VAL A N 1
ATOM 692 C CA . VAL A 1 87 ? 6.402 -4.885 -1.424 1.00 98.31 87 VAL A CA 1
ATOM 693 C C . VAL A 1 87 ? 7.165 -5.592 -0.297 1.00 98.31 87 VAL A C 1
ATOM 695 O O . VAL A 1 87 ? 6.674 -5.615 0.829 1.00 98.31 87 VAL A O 1
ATOM 698 N N . CYS A 1 88 ? 8.373 -6.113 -0.545 1.00 98.31 88 CYS A N 1
ATOM 699 C CA . CYS A 1 88 ? 9.209 -6.704 0.510 1.00 98.31 88 CYS A CA 1
ATOM 700 C C . CYS A 1 88 ? 9.582 -5.681 1.592 1.00 98.31 88 CYS A C 1
ATOM 702 O O . CYS A 1 88 ? 9.483 -5.983 2.779 1.00 98.31 88 CYS A O 1
ATOM 704 N N . LEU A 1 89 ? 9.971 -4.467 1.197 1.00 98.12 89 LEU A N 1
ATOM 705 C CA . LEU A 1 89 ? 10.279 -3.388 2.138 1.00 98.12 89 LEU A CA 1
ATOM 706 C C . LEU A 1 89 ? 9.042 -2.996 2.955 1.00 98.12 89 LEU A C 1
ATOM 708 O O . LEU A 1 89 ? 9.137 -2.856 4.168 1.00 98.12 89 LEU A O 1
ATOM 712 N N . CYS A 1 90 ? 7.871 -2.901 2.320 1.00 98.31 90 CYS A N 1
ATOM 713 C CA . CYS A 1 90 ? 6.615 -2.627 3.016 1.00 98.31 90 CYS A CA 1
ATOM 714 C C . CYS A 1 90 ? 6.270 -3.734 4.023 1.00 98.31 90 CYS A C 1
ATOM 716 O O . CYS A 1 90 ? 5.786 -3.437 5.115 1.00 98.31 90 CYS A O 1
ATOM 718 N N . LEU A 1 91 ? 6.532 -5.003 3.684 1.00 98.25 91 LEU A N 1
ATOM 719 C CA . LEU A 1 91 ? 6.349 -6.130 4.602 1.00 98.25 91 LEU A CA 1
ATOM 720 C C . LEU A 1 91 ? 7.267 -6.005 5.817 1.00 98.25 91 LEU A C 1
ATOM 722 O O . LEU A 1 91 ? 6.789 -6.116 6.940 1.00 98.25 91 LEU A O 1
ATOM 726 N N . ILE A 1 92 ? 8.553 -5.721 5.602 1.00 98.00 92 ILE A N 1
ATOM 727 C CA . ILE A 1 92 ? 9.515 -5.498 6.689 1.00 98.00 92 ILE A CA 1
ATOM 728 C C . ILE A 1 92 ? 9.039 -4.355 7.593 1.00 98.00 92 ILE A C 1
ATOM 730 O O . ILE A 1 92 ? 8.969 -4.532 8.805 1.00 98.00 92 ILE A O 1
ATOM 734 N N . SER A 1 93 ? 8.637 -3.217 7.019 1.00 97.62 93 SER A N 1
ATOM 735 C CA . SER A 1 93 ? 8.109 -2.085 7.788 1.00 97.62 93 SER A CA 1
ATOM 736 C C . SER A 1 93 ? 6.824 -2.431 8.547 1.00 97.62 93 SER A C 1
ATOM 738 O O . SER A 1 93 ? 6.630 -1.943 9.653 1.00 97.62 93 SER A O 1
ATOM 740 N N . THR A 1 94 ? 5.965 -3.298 7.997 1.00 97.38 94 THR A N 1
ATOM 741 C CA . THR A 1 94 ? 4.755 -3.767 8.696 1.00 97.38 94 THR A CA 1
ATOM 742 C C . THR A 1 94 ? 5.105 -4.645 9.901 1.00 97.38 94 THR A C 1
ATOM 744 O O . THR A 1 94 ? 4.445 -4.560 10.929 1.00 97.38 94 THR A O 1
ATOM 747 N N . LEU A 1 95 ? 6.124 -5.500 9.775 1.00 96.31 95 LEU A N 1
ATOM 748 C CA . LEU A 1 95 ? 6.555 -6.424 10.832 1.00 96.31 95 LEU A CA 1
ATOM 749 C C . LEU A 1 95 ? 7.359 -5.742 11.948 1.00 96.31 95 LEU A C 1
ATOM 751 O O . LEU A 1 95 ? 7.441 -6.284 13.045 1.00 96.31 95 LEU A O 1
ATOM 755 N N . ASN A 1 96 ? 7.962 -4.588 11.659 1.00 93.62 96 ASN A N 1
ATOM 756 C CA . ASN A 1 96 ? 8.762 -3.805 12.605 1.00 93.62 96 ASN A CA 1
ATOM 757 C C . ASN A 1 96 ? 7.955 -2.734 13.360 1.00 93.62 96 ASN A C 1
ATOM 759 O O . ASN A 1 96 ? 8.559 -1.921 14.061 1.00 93.62 96 ASN A O 1
ATOM 763 N N . MET A 1 97 ? 6.636 -2.684 13.157 1.00 76.31 97 MET A N 1
ATOM 764 C CA . MET A 1 97 ? 5.738 -1.748 13.836 1.00 76.31 97 MET A CA 1
ATOM 765 C C . MET A 1 97 ? 5.472 -2.161 15.285 1.00 76.31 97 MET A C 1
ATOM 767 O O . MET A 1 97 ? 5.388 -3.382 15.548 1.00 76.31 97 MET A O 1
#

Organism: NCBI:txid62062

pLDDT: mean 95.16, std 7.13, range [55.84, 98.56]

Foldseek 3Di:
DVVVVVLVVVLVVLLVVCVVCFQPCLVCLLVCLVVLLVQLLDPDPVSNVSSLVSLVSCCVGHHPPVSNCVNCVCQCVDPRPSSNVSVVVSVVVNVVD

InterPro domains:
  IPR011989 Armadillo-like helical [G3DSA:1.25.10.10] (4-97)
  IPR016024 Armadillo-type fold [SSF48371] (6-94)
  IPR024395 CLASP N-terminal domain [PF12348] (10-88)